Protein AF-A0A7S3WYJ3-F1 (afdb_monomer_lite)

Sequence (120 aa):
QREMEGEEDDDEDEDDEDGEEGRPSEAARLLLEHRFGKDCVEKAEAAEQSLGLFDDHDKEEAHLLNLAAHMRKIGADLFGKHAPEFESQFAKKLLEVRAQDGVFGAQDACALLLAHHDEL

Radius of gyration: 23.13 Å; chains: 1; bounding box: 27×89×31 Å

Organism: NCBI:txid141414

Structure (mmCIF, N/CA/C/O backbone):
data_AF-A0A7S3WYJ3-F1
#
_entry.id   AF-A0A7S3WYJ3-F1
#
loop_
_atom_site.group_PDB
_atom_site.id
_atom_site.type_symbol
_atom_site.label_atom_id
_atom_site.label_alt_id
_atom_site.label_comp_id
_atom_site.label_asym_id
_atom_site.label_entity_id
_atom_site.label_seq_id
_atom_site.pdbx_PDB_ins_code
_atom_site.Cartn_x
_atom_site.Cartn_y
_atom_site.Cartn_z
_atom_site.occupancy
_atom_site.B_iso_or_equiv
_atom_site.auth_seq_id
_atom_site.auth_comp_id
_atom_site.auth_asym_id
_atom_site.auth_atom_id
_atom_site.pdbx_PDB_model_num
ATOM 1 N N . GLN A 1 1 ? -0.483 -77.489 2.772 1.00 46.09 1 GLN A N 1
ATOM 2 C CA . GLN A 1 1 ? 0.816 -77.500 3.468 1.00 46.09 1 GLN A CA 1
ATOM 3 C C . GLN A 1 1 ? 1.907 -77.250 2.443 1.00 46.09 1 GLN A C 1
ATOM 5 O O . GLN A 1 1 ? 2.158 -78.118 1.616 1.00 46.09 1 GLN A O 1
ATOM 10 N N . ARG A 1 2 ? 2.483 -76.049 2.458 1.00 49.19 2 ARG A N 1
ATOM 11 C CA . ARG A 1 2 ? 3.832 -75.769 1.967 1.00 49.19 2 ARG A CA 1
ATOM 12 C C . ARG A 1 2 ? 4.293 -74.525 2.718 1.00 49.19 2 ARG A C 1
ATOM 14 O O . ARG A 1 2 ? 3.797 -73.439 2.454 1.00 49.19 2 ARG A O 1
ATOM 21 N N . GLU A 1 3 ? 5.126 -74.761 3.717 1.00 64.94 3 GLU A N 1
ATOM 22 C CA . GLU A 1 3 ? 5.907 -73.758 4.435 1.00 64.94 3 GLU A CA 1
ATOM 23 C C . GLU A 1 3 ? 7.324 -73.772 3.840 1.00 64.94 3 GLU A C 1
ATOM 25 O O . GLU A 1 3 ? 7.769 -74.839 3.406 1.00 64.94 3 GLU A O 1
ATOM 30 N N . MET A 1 4 ? 7.947 -72.593 3.757 1.00 52.91 4 MET A N 1
ATOM 31 C CA . MET A 1 4 ? 9.386 -72.258 3.644 1.00 52.91 4 MET A CA 1
ATOM 32 C C . MET A 1 4 ? 9.425 -70.768 3.236 1.00 52.91 4 MET A C 1
ATOM 34 O O . MET A 1 4 ? 8.943 -70.457 2.148 1.00 52.91 4 MET A O 1
ATOM 38 N N . GLU A 1 5 ? 9.660 -69.800 4.131 1.00 54.19 5 GLU A N 1
ATOM 39 C CA . GLU A 1 5 ? 10.895 -69.430 4.876 1.00 54.19 5 GLU A CA 1
ATOM 40 C C . GLU A 1 5 ? 11.771 -68.407 4.115 1.00 54.19 5 GLU A C 1
ATOM 42 O O . GLU A 1 5 ? 12.040 -68.599 2.931 1.00 54.19 5 GLU A O 1
ATOM 47 N N . GLY A 1 6 ? 12.218 -67.364 4.839 1.00 53.75 6 GLY A N 1
ATOM 48 C CA . GLY A 1 6 ? 13.140 -66.279 4.438 1.00 53.75 6 GLY A CA 1
ATOM 49 C C . GLY A 1 6 ? 12.435 -64.914 4.397 1.00 53.75 6 GLY A C 1
ATOM 50 O O . GLY A 1 6 ? 11.618 -64.718 3.503 1.00 53.75 6 GLY A O 1
ATOM 51 N N . GLU A 1 7 ? 12.504 -64.051 5.430 1.00 55.62 7 GLU A N 1
ATOM 52 C CA . GLU A 1 7 ? 13.567 -63.031 5.681 1.00 55.62 7 GLU A CA 1
ATOM 53 C C . GLU A 1 7 ? 13.848 -62.239 4.390 1.00 55.62 7 GLU A C 1
ATOM 55 O O . GLU A 1 7 ? 14.065 -62.860 3.358 1.00 55.62 7 GLU A O 1
ATOM 60 N N . GLU A 1 8 ? 13.700 -60.908 4.332 1.00 53.31 8 GLU A N 1
ATOM 61 C CA . GLU A 1 8 ? 14.609 -59.913 4.934 1.00 53.31 8 GLU A CA 1
ATOM 62 C C . GLU A 1 8 ? 13.854 -58.604 5.288 1.00 53.31 8 GLU A C 1
ATOM 64 O O . GLU A 1 8 ? 12.997 -58.151 4.525 1.00 53.31 8 GLU A O 1
ATOM 69 N N . ASP A 1 9 ? 14.171 -58.044 6.463 1.00 55.41 9 ASP A N 1
ATOM 70 C CA . ASP A 1 9 ? 13.976 -56.636 6.848 1.00 55.41 9 ASP A CA 1
ATOM 71 C C . ASP A 1 9 ? 14.597 -55.727 5.776 1.00 55.41 9 ASP A C 1
ATOM 73 O O . ASP A 1 9 ? 15.773 -55.894 5.451 1.00 55.41 9 ASP A O 1
ATOM 77 N N . ASP A 1 10 ? 13.842 -54.742 5.295 1.00 53.28 10 ASP A N 1
ATOM 78 C CA . ASP A 1 10 ? 14.395 -53.536 4.677 1.00 53.28 10 ASP A CA 1
ATOM 79 C C . ASP A 1 10 ? 13.638 -52.350 5.289 1.00 53.28 10 ASP A C 1
ATOM 81 O O . ASP A 1 10 ? 12.560 -51.946 4.846 1.00 53.28 10 ASP A O 1
ATOM 85 N N . ASP A 1 11 ? 14.156 -51.908 6.437 1.00 54.19 11 ASP A N 1
ATOM 86 C CA . ASP A 1 11 ? 14.017 -50.542 6.925 1.00 54.19 11 ASP A CA 1
ATOM 87 C C . ASP A 1 11 ? 14.577 -49.604 5.842 1.00 54.19 11 ASP A C 1
ATOM 89 O O . ASP A 1 11 ? 15.791 -49.460 5.704 1.00 54.19 11 ASP A O 1
ATOM 93 N N . GLU A 1 12 ? 13.696 -48.960 5.076 1.00 56.47 12 GLU A N 1
ATOM 94 C CA . GLU A 1 12 ? 14.036 -47.708 4.401 1.00 56.47 12 GLU A CA 1
ATOM 95 C C . GLU A 1 12 ? 13.614 -46.547 5.310 1.00 56.47 12 GLU A C 1
ATOM 97 O O . GLU A 1 12 ? 12.441 -46.170 5.398 1.00 56.47 12 GLU A O 1
ATOM 102 N N . ASP A 1 13 ? 14.626 -46.074 6.042 1.00 46.62 13 ASP A N 1
ATOM 103 C CA . ASP A 1 13 ? 14.809 -44.761 6.653 1.00 46.62 13 ASP A CA 1
ATOM 104 C C . ASP A 1 13 ? 13.982 -43.623 6.017 1.00 46.62 13 ASP A C 1
ATOM 106 O O . ASP A 1 13 ? 13.971 -43.419 4.805 1.00 46.62 13 ASP A O 1
ATOM 110 N N . GLU A 1 14 ? 13.359 -42.846 6.907 1.00 53.50 14 GLU A N 1
ATOM 111 C CA . GLU A 1 14 ? 13.369 -41.376 6.942 1.00 53.50 14 GLU A CA 1
ATOM 112 C C . GLU A 1 14 ? 13.504 -40.628 5.599 1.00 53.50 14 GLU A C 1
ATOM 114 O O . GLU A 1 14 ? 14.603 -40.262 5.186 1.00 53.50 14 GLU A O 1
ATOM 119 N N . ASP A 1 15 ? 12.365 -40.229 5.022 1.00 45.78 15 ASP A N 1
ATOM 120 C CA . ASP A 1 15 ? 12.290 -38.933 4.337 1.00 45.78 15 ASP A CA 1
ATOM 121 C C . ASP A 1 15 ? 11.497 -37.966 5.226 1.00 45.78 15 ASP A C 1
ATOM 123 O O . ASP A 1 15 ? 10.265 -37.856 5.199 1.00 45.78 15 ASP A O 1
ATOM 127 N N . ASP A 1 16 ? 12.265 -37.347 6.120 1.00 53.97 16 ASP A N 1
ATOM 128 C CA . ASP A 1 16 ? 11.988 -36.051 6.715 1.00 53.97 16 ASP A CA 1
ATOM 129 C C . ASP A 1 16 ? 11.918 -35.023 5.574 1.00 53.97 16 ASP A C 1
ATOM 131 O O . ASP A 1 16 ? 12.897 -34.374 5.220 1.00 53.97 16 ASP A O 1
ATOM 135 N N . GLU A 1 17 ? 10.740 -34.879 4.979 1.00 46.25 17 GLU A N 1
ATOM 136 C CA . GLU A 1 17 ? 10.325 -33.593 4.435 1.00 46.25 17 GLU A CA 1
ATOM 137 C C . GLU A 1 17 ? 9.286 -33.029 5.406 1.00 46.25 17 GLU A C 1
ATOM 139 O O . GLU A 1 17 ? 8.076 -33.024 5.152 1.00 46.25 17 GLU A O 1
ATOM 144 N N . ASP A 1 18 ? 9.773 -32.559 6.566 1.00 48.53 18 ASP A N 1
ATOM 145 C CA . ASP A 1 18 ? 9.172 -31.403 7.229 1.00 48.53 18 ASP A CA 1
ATOM 146 C C . ASP A 1 18 ? 9.115 -30.309 6.164 1.00 48.53 18 ASP A C 1
ATOM 148 O O . ASP A 1 18 ? 10.072 -29.579 5.901 1.00 48.53 18 ASP A O 1
ATOM 152 N N . GLY A 1 19 ? 7.988 -30.274 5.458 1.00 45.06 19 GLY A N 1
ATOM 153 C CA . GLY A 1 19 ? 7.621 -29.169 4.612 1.00 45.06 19 GLY A CA 1
ATOM 154 C C . GLY A 1 19 ? 7.503 -27.944 5.505 1.00 45.06 19 GLY A C 1
ATOM 155 O O . GLY A 1 19 ? 6.398 -27.550 5.879 1.00 45.06 19 GLY A O 1
ATOM 156 N N . GLU A 1 20 ? 8.625 -27.270 5.764 1.00 46.09 20 GLU A N 1
ATOM 157 C CA . GLU A 1 20 ? 8.687 -25.834 6.044 1.00 46.09 20 GLU A CA 1
ATOM 158 C C . GLU A 1 20 ? 8.227 -25.040 4.799 1.00 46.09 20 GLU A C 1
ATOM 160 O O . GLU A 1 20 ? 8.757 -23.986 4.451 1.00 46.09 20 GLU A O 1
ATOM 165 N N . GLU A 1 21 ? 7.188 -25.518 4.113 1.00 47.00 21 GLU A N 1
ATOM 166 C CA . GLU A 1 21 ? 6.413 -24.750 3.164 1.00 47.00 21 GLU A CA 1
ATOM 167 C C . GLU A 1 21 ? 5.584 -23.746 3.967 1.00 47.00 21 GLU A C 1
ATOM 169 O O . GLU A 1 21 ? 4.447 -23.975 4.379 1.00 47.00 21 GLU A O 1
ATOM 174 N N . GLY A 1 22 ? 6.203 -22.594 4.213 1.00 50.47 22 GLY A N 1
ATOM 175 C CA . GLY A 1 22 ? 5.484 -21.357 4.462 1.00 50.47 22 GLY A CA 1
ATOM 176 C C . GLY A 1 22 ? 4.939 -21.209 5.872 1.00 50.47 22 GLY A C 1
ATOM 177 O O . GLY A 1 22 ? 3.765 -20.884 6.036 1.00 50.47 22 GLY A O 1
ATOM 178 N N . ARG A 1 23 ? 5.783 -21.331 6.907 1.00 47.31 23 ARG A N 1
ATOM 179 C CA . ARG A 1 23 ? 5.456 -20.659 8.173 1.00 47.31 23 ARG A CA 1
ATOM 180 C C . ARG A 1 23 ? 5.364 -19.157 7.885 1.00 47.31 23 ARG A C 1
ATOM 182 O O . ARG A 1 23 ? 6.387 -18.555 7.551 1.00 47.31 23 ARG A O 1
ATOM 189 N N . PRO A 1 24 ? 4.170 -18.541 7.990 1.00 57.50 24 PRO A N 1
ATOM 190 C CA . PRO A 1 24 ? 4.061 -17.105 7.816 1.00 57.50 24 PRO A CA 1
ATOM 191 C C . PRO A 1 24 ? 4.979 -16.438 8.838 1.00 57.50 24 PRO A C 1
ATOM 193 O O . PRO A 1 24 ? 5.053 -16.881 9.991 1.00 57.50 24 PRO A O 1
ATOM 196 N N . SER A 1 25 ? 5.687 -15.392 8.409 1.00 67.81 25 SER A N 1
ATOM 197 C CA . SER A 1 25 ? 6.502 -14.575 9.310 1.00 67.81 25 SER A CA 1
ATOM 198 C C . SER A 1 25 ? 5.676 -14.163 10.537 1.00 67.81 25 SER A C 1
ATOM 200 O O . SER A 1 25 ? 4.449 -14.064 10.455 1.00 67.81 25 SER A O 1
ATOM 202 N N . GLU A 1 26 ? 6.310 -13.912 11.689 1.00 75.00 26 GLU A N 1
ATOM 203 C CA . GLU A 1 26 ? 5.562 -13.471 12.882 1.00 75.00 26 GLU A CA 1
ATOM 204 C C . GLU A 1 26 ? 4.673 -12.258 12.576 1.00 75.00 26 GLU A C 1
ATOM 206 O O . GLU A 1 26 ? 3.526 -12.215 13.009 1.00 75.00 26 GLU A O 1
ATOM 211 N N . ALA A 1 27 ? 5.146 -11.334 11.735 1.00 72.12 27 ALA A N 1
ATOM 212 C CA . ALA A 1 27 ? 4.353 -10.207 11.256 1.00 72.12 27 ALA A CA 1
ATOM 213 C C . ALA A 1 27 ? 3.122 -10.643 10.439 1.00 72.12 27 ALA A C 1
ATOM 215 O O . ALA A 1 27 ? 2.037 -10.105 10.640 1.00 72.12 27 ALA A O 1
ATOM 216 N N . ALA A 1 28 ? 3.254 -11.635 9.554 1.00 73.75 28 ALA A N 1
ATOM 217 C CA . ALA A 1 28 ? 2.127 -12.183 8.802 1.00 73.75 28 ALA A CA 1
ATOM 218 C C . ALA A 1 28 ? 1.134 -12.935 9.709 1.00 73.75 28 ALA A C 1
ATOM 220 O O . ALA A 1 28 ? -0.075 -12.823 9.512 1.00 73.75 28 ALA A O 1
ATOM 221 N N . ARG A 1 29 ? 1.599 -13.639 10.751 1.00 79.94 29 ARG A N 1
ATOM 222 C CA . ARG A 1 29 ? 0.707 -14.231 11.767 1.00 79.94 29 ARG A CA 1
ATOM 223 C C . ARG A 1 29 ? -0.055 -13.168 12.544 1.00 79.94 29 ARG A C 1
ATOM 225 O O . ARG A 1 29 ? -1.281 -13.222 12.587 1.00 79.94 29 ARG A O 1
ATOM 232 N N . LEU A 1 30 ? 0.659 -12.189 13.099 1.00 84.38 30 LEU A N 1
ATOM 233 C CA . LEU A 1 30 ? 0.063 -11.081 13.844 1.00 84.38 30 LEU A CA 1
ATOM 234 C C . LEU A 1 30 ? -0.934 -10.315 12.977 1.00 84.38 30 LEU A C 1
ATOM 236 O O . LEU A 1 30 ? -2.006 -9.964 13.454 1.00 84.38 30 LEU A O 1
ATOM 240 N N . LEU A 1 31 ? -0.630 -10.131 11.689 1.00 88.19 31 LEU A N 1
ATOM 241 C CA . LEU A 1 31 ? -1.553 -9.554 10.722 1.00 88.19 31 LEU A CA 1
ATOM 242 C C . LEU A 1 31 ? -2.831 -10.386 10.609 1.00 88.19 31 LEU A C 1
ATOM 244 O O . LEU A 1 31 ? -3.915 -9.841 10.779 1.00 88.19 31 LEU A O 1
ATOM 248 N N . LEU A 1 32 ? -2.729 -11.688 10.340 1.00 84.06 32 LEU A N 1
ATOM 249 C CA . LEU A 1 32 ? -3.897 -12.559 10.166 1.00 84.06 32 LEU A CA 1
ATOM 250 C C . LEU A 1 32 ? -4.761 -12.657 11.433 1.00 84.06 32 LEU A C 1
ATOM 252 O O . LEU A 1 32 ? -5.980 -12.791 11.333 1.00 84.06 32 LEU A O 1
ATOM 256 N N . GLU A 1 33 ? -4.146 -12.560 12.611 1.00 86.69 33 GLU A N 1
ATOM 257 C CA . GLU A 1 33 ? -4.834 -12.529 13.905 1.00 86.69 33 GLU A CA 1
ATOM 258 C C . GLU A 1 33 ? -5.378 -11.127 14.252 1.00 86.69 33 GLU A C 1
ATOM 260 O O . GLU A 1 33 ? -6.253 -10.994 15.114 1.00 86.69 33 GLU A O 1
ATOM 265 N N . HIS A 1 34 ? -4.917 -10.073 13.568 1.00 87.62 34 HIS A N 1
ATOM 266 C CA . HIS A 1 34 ? -5.347 -8.706 13.825 1.00 87.62 34 HIS A CA 1
ATOM 267 C C . HIS A 1 34 ? -6.767 -8.441 13.319 1.00 87.62 34 HIS A C 1
ATOM 269 O O . HIS A 1 34 ? -7.154 -8.814 12.209 1.00 87.62 34 HIS A O 1
ATOM 275 N N . ARG A 1 35 ? -7.534 -7.661 14.093 1.00 90.38 35 ARG A N 1
ATOM 276 C CA . ARG A 1 35 ? -8.934 -7.298 13.793 1.00 90.38 35 ARG A CA 1
ATOM 277 C C . ARG A 1 35 ? -9.146 -6.621 12.435 1.00 90.38 35 ARG A C 1
ATOM 279 O O . ARG A 1 35 ? -10.272 -6.589 11.955 1.00 90.38 35 ARG A O 1
ATOM 286 N N . PHE A 1 36 ? -8.096 -6.031 11.869 1.00 89.19 36 PHE A N 1
ATOM 287 C CA . PHE A 1 36 ? -8.125 -5.347 10.576 1.00 89.19 36 PHE A CA 1
ATOM 288 C C . PHE A 1 36 ? -7.285 -6.050 9.510 1.00 89.19 36 PHE A C 1
ATOM 290 O O . PHE A 1 36 ? -7.262 -5.592 8.372 1.00 89.19 36 PHE A O 1
ATOM 297 N N . GLY A 1 37 ? -6.565 -7.120 9.854 1.00 89.06 37 GLY A N 1
ATOM 298 C CA . GLY A 1 37 ? -5.616 -7.728 8.931 1.00 89.06 37 GLY A CA 1
ATOM 299 C C . GLY A 1 37 ? -6.297 -8.354 7.729 1.00 89.06 37 GLY A C 1
ATOM 300 O O . GLY A 1 37 ? -5.922 -8.050 6.603 1.00 89.06 37 GLY A O 1
ATOM 301 N N . LYS A 1 38 ? -7.360 -9.135 7.952 1.00 91.06 38 LYS A N 1
ATOM 302 C CA . LYS A 1 38 ? -8.138 -9.734 6.859 1.00 91.06 38 LYS A CA 1
ATOM 303 C C . LYS A 1 38 ? -8.705 -8.678 5.902 1.00 91.06 38 LYS A C 1
ATOM 305 O O . LYS A 1 38 ? -8.477 -8.762 4.701 1.00 91.06 38 LYS A O 1
ATOM 310 N N . ASP A 1 39 ? -9.388 -7.665 6.439 1.00 91.69 39 ASP A N 1
ATOM 311 C CA . ASP A 1 39 ? -9.940 -6.567 5.636 1.00 91.69 39 ASP A CA 1
ATOM 312 C C . ASP A 1 39 ? -8.852 -5.767 4.909 1.00 91.69 39 ASP A C 1
ATOM 314 O O . ASP A 1 39 ? -9.069 -5.310 3.786 1.00 91.69 39 ASP A O 1
ATOM 318 N N . CYS A 1 40 ? -7.686 -5.580 5.534 1.00 91.94 40 CYS A N 1
ATOM 319 C CA . CYS A 1 40 ? -6.555 -4.938 4.880 1.00 91.94 40 CYS A CA 1
ATOM 320 C C . CYS A 1 40 ? -6.088 -5.761 3.684 1.00 91.94 40 CYS A C 1
ATOM 322 O O . CYS A 1 40 ? -5.985 -5.208 2.591 1.00 91.94 40 CYS A O 1
ATOM 324 N N . VAL A 1 41 ? -5.843 -7.061 3.879 1.00 92.88 41 VAL A N 1
ATOM 325 C CA . VAL A 1 41 ? -5.331 -7.948 2.829 1.00 92.88 41 VAL A CA 1
ATOM 326 C C . VAL A 1 41 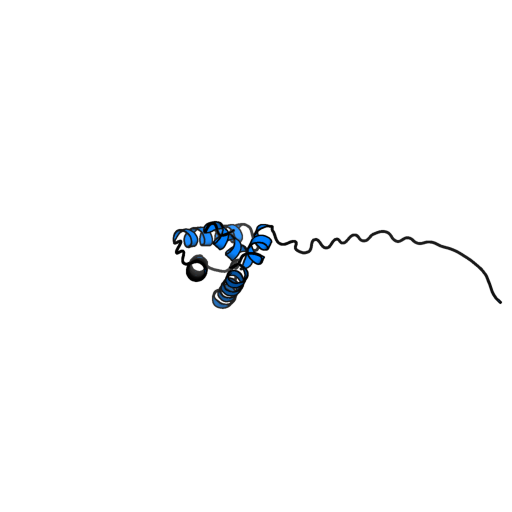? -6.304 -7.998 1.657 1.00 92.88 41 VAL A C 1
ATOM 328 O O . VAL A 1 41 ? -5.885 -7.714 0.543 1.00 92.88 41 VAL A O 1
ATOM 331 N N . GLU A 1 42 ? -7.606 -8.207 1.890 1.00 93.19 42 GLU A N 1
ATOM 332 C CA . GLU A 1 42 ? -8.606 -8.209 0.805 1.00 93.19 42 GLU A CA 1
ATOM 333 C C . GLU A 1 42 ? -8.608 -6.891 0.010 1.00 93.19 42 GLU A C 1
ATOM 335 O O . GLU A 1 42 ? -8.722 -6.882 -1.218 1.00 93.19 42 GLU A O 1
ATOM 340 N N . LYS A 1 43 ? -8.467 -5.746 0.691 1.00 92.38 43 LYS A N 1
ATOM 341 C CA . LYS A 1 43 ? -8.409 -4.436 0.025 1.00 92.38 43 LYS A CA 1
ATOM 342 C C . LYS A 1 43 ? -7.097 -4.222 -0.727 1.00 92.38 43 LYS A C 1
ATOM 344 O O . LYS A 1 43 ? -7.114 -3.604 -1.790 1.00 92.38 43 LYS A O 1
ATOM 349 N N . ALA A 1 44 ? -5.983 -4.693 -0.179 1.00 91.56 44 ALA A N 1
ATOM 350 C CA . ALA A 1 44 ? -4.673 -4.606 -0.805 1.00 91.56 44 ALA A CA 1
ATOM 351 C C . ALA A 1 44 ? -4.604 -5.505 -2.049 1.00 91.56 44 ALA A C 1
ATOM 353 O O . ALA A 1 44 ? -4.207 -5.026 -3.104 1.00 91.56 44 ALA A O 1
ATOM 354 N N . GLU A 1 45 ? -5.115 -6.735 -1.989 1.00 92.75 45 GLU A N 1
ATOM 355 C CA . GLU A 1 45 ? -5.233 -7.630 -3.149 1.00 92.75 45 GLU A CA 1
ATOM 356 C C . GLU A 1 45 ? -6.121 -7.021 -4.243 1.00 92.75 45 GLU A C 1
ATOM 358 O O . GLU A 1 45 ? -5.799 -7.074 -5.430 1.00 92.75 45 GLU A O 1
ATOM 363 N N . ALA A 1 46 ? -7.235 -6.385 -3.867 1.00 92.06 46 ALA A N 1
ATOM 364 C CA . ALA A 1 46 ? -8.082 -5.672 -4.822 1.00 92.06 46 ALA A CA 1
ATOM 365 C C . ALA A 1 46 ? -7.353 -4.483 -5.478 1.00 92.06 46 ALA A C 1
ATOM 367 O O . ALA A 1 46 ? -7.592 -4.181 -6.655 1.00 92.06 46 ALA A O 1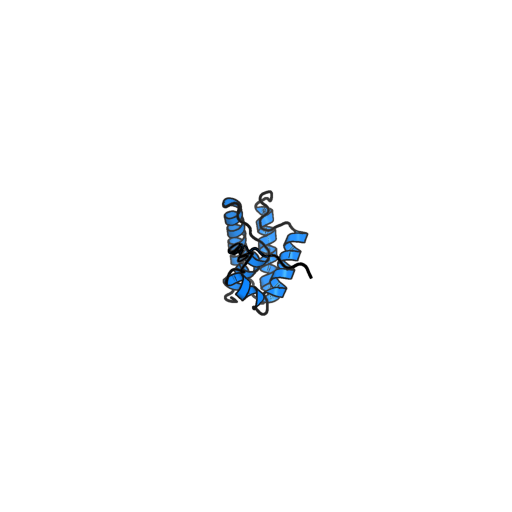
ATOM 368 N N . ALA A 1 47 ? -6.462 -3.814 -4.738 1.00 88.88 47 ALA A N 1
ATOM 369 C CA . ALA A 1 47 ? -5.598 -2.778 -5.286 1.00 88.88 47 ALA A CA 1
ATOM 370 C C . ALA A 1 47 ? -4.595 -3.375 -6.285 1.00 88.88 47 ALA A C 1
ATOM 372 O O . ALA A 1 47 ? -4.466 -2.821 -7.376 1.00 88.88 47 ALA A O 1
ATOM 373 N N . GLU A 1 48 ? -3.981 -4.523 -5.986 1.00 89.50 48 GLU A N 1
ATOM 374 C CA . GLU A 1 48 ? -3.074 -5.212 -6.916 1.00 89.50 48 GLU A CA 1
ATOM 375 C C . GLU A 1 48 ? -3.774 -5.629 -8.208 1.00 89.50 48 GLU A C 1
ATOM 377 O O . GLU A 1 48 ? -3.268 -5.400 -9.304 1.00 89.50 48 GLU A O 1
ATOM 382 N N . GLN A 1 49 ? -4.989 -6.165 -8.102 1.00 88.38 49 GLN A N 1
ATOM 383 C CA . GLN A 1 49 ? -5.784 -6.545 -9.271 1.00 88.38 49 GLN A CA 1
ATOM 384 C C . GLN A 1 49 ? -6.179 -5.341 -10.135 1.00 88.38 49 GLN A C 1
ATOM 386 O O . GLN A 1 49 ? -6.331 -5.469 -11.350 1.00 88.38 49 GLN A O 1
ATOM 391 N N . SER A 1 50 ? -6.374 -4.173 -9.519 1.00 86.88 5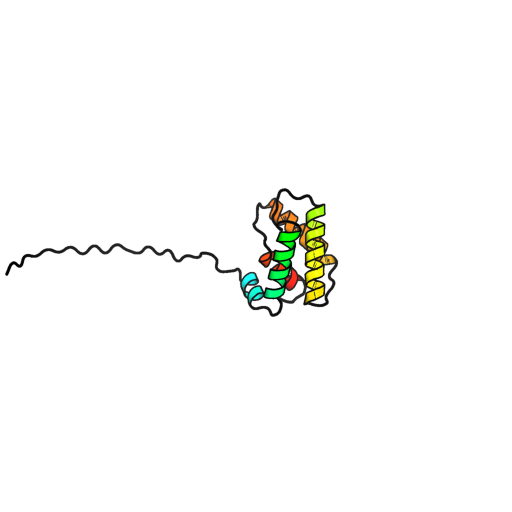0 SER A N 1
ATOM 392 C CA . SER A 1 50 ? -6.843 -2.971 -10.217 1.00 86.88 50 SER A CA 1
ATOM 393 C C . SER A 1 50 ? -5.710 -2.122 -10.788 1.00 86.88 50 SER A C 1
ATOM 395 O O . SER A 1 50 ? -5.884 -1.474 -11.821 1.00 86.88 50 SER A O 1
ATOM 397 N N . LEU A 1 51 ? -4.578 -2.064 -10.091 1.00 86.12 51 LEU A N 1
ATOM 398 C CA . LEU A 1 51 ? -3.462 -1.176 -10.401 1.00 86.12 51 LEU A CA 1
ATOM 399 C C . LEU A 1 51 ? -2.294 -1.969 -11.008 1.00 86.12 51 LEU A C 1
ATOM 401 O O . LEU A 1 51 ? -1.756 -1.569 -12.042 1.00 86.12 51 LEU A O 1
ATOM 405 N N . GLY A 1 52 ? -1.960 -3.117 -10.434 1.00 86.62 52 GLY A N 1
ATOM 406 C CA . GLY A 1 52 ? -0.773 -3.908 -10.749 1.00 86.62 52 GLY A CA 1
ATOM 407 C C . GLY A 1 52 ? -0.159 -4.471 -9.470 1.00 86.62 52 GLY A C 1
ATOM 408 O O . GLY A 1 52 ? -0.437 -3.961 -8.386 1.00 86.62 52 GLY A O 1
ATOM 409 N N . LEU A 1 53 ? 0.658 -5.517 -9.601 1.00 87.56 53 LEU A N 1
ATOM 410 C CA . LEU A 1 53 ? 1.299 -6.168 -8.454 1.00 87.56 53 LEU A CA 1
ATOM 411 C C . LEU A 1 53 ? 2.235 -5.191 -7.728 1.00 87.56 53 LEU A C 1
ATOM 413 O O . LEU A 1 53 ? 2.844 -4.321 -8.363 1.00 87.56 53 LEU A O 1
ATOM 417 N N . PHE A 1 54 ? 2.352 -5.316 -6.405 1.00 87.31 54 PHE A N 1
ATOM 418 C CA . PHE A 1 54 ? 3.222 -4.425 -5.628 1.00 87.31 54 PHE A CA 1
ATOM 419 C C . PHE A 1 54 ? 4.710 -4.628 -5.943 1.00 87.31 54 PHE A C 1
ATOM 421 O O . PHE A 1 54 ? 5.483 -3.669 -5.899 1.00 87.31 54 PHE A O 1
ATOM 428 N N . ASP A 1 55 ? 5.099 -5.850 -6.283 1.00 84.19 55 ASP A N 1
ATOM 429 C CA . ASP A 1 55 ? 6.444 -6.270 -6.670 1.00 84.19 55 ASP A CA 1
ATOM 430 C C . ASP A 1 55 ? 6.691 -6.200 -8.188 1.00 84.19 55 ASP A C 1
ATOM 432 O O . ASP A 1 55 ? 7.709 -6.677 -8.674 1.00 84.19 55 ASP A O 1
ATOM 436 N N . ASP A 1 56 ? 5.802 -5.581 -8.971 1.00 84.69 56 ASP A N 1
ATOM 437 C CA . ASP A 1 56 ? 5.964 -5.502 -10.425 1.00 84.69 56 ASP A CA 1
ATOM 438 C C . ASP A 1 56 ? 7.182 -4.635 -10.822 1.00 84.69 56 ASP A C 1
ATOM 440 O O . ASP A 1 56 ? 7.167 -3.395 -10.783 1.00 84.69 56 ASP A O 1
ATOM 444 N N . HIS A 1 57 ? 8.257 -5.310 -11.239 1.00 79.31 57 HIS A N 1
ATOM 445 C CA . HIS A 1 57 ? 9.530 -4.708 -11.637 1.00 79.31 57 HIS A CA 1
ATOM 446 C C . HIS A 1 57 ? 9.458 -3.902 -12.940 1.00 79.31 57 HIS A C 1
ATOM 448 O O . HIS A 1 57 ? 10.379 -3.124 -13.212 1.00 79.31 57 HIS A O 1
ATOM 454 N N . ASP A 1 58 ? 8.394 -4.040 -13.732 1.00 79.88 58 ASP A N 1
ATOM 455 C CA . ASP A 1 58 ? 8.216 -3.346 -15.009 1.00 79.88 58 ASP A CA 1
ATOM 456 C C . ASP A 1 58 ? 7.451 -2.021 -14.857 1.00 79.88 58 ASP A C 1
ATOM 458 O O . ASP A 1 58 ? 7.322 -1.250 -15.815 1.00 79.88 58 ASP A O 1
ATOM 462 N N . LYS A 1 59 ? 6.967 -1.698 -13.650 1.00 77.19 59 LYS A N 1
ATOM 463 C CA . LYS A 1 59 ? 6.213 -0.464 -13.398 1.00 77.19 59 LYS A CA 1
ATOM 464 C C . LYS A 1 59 ? 7.109 0.748 -13.148 1.00 77.19 59 LYS A C 1
ATOM 466 O O . LYS A 1 59 ? 8.205 0.685 -12.580 1.00 77.19 59 LYS A O 1
ATOM 471 N N . GLU A 1 60 ? 6.605 1.901 -13.577 1.00 81.25 60 GLU A N 1
ATOM 472 C CA . GLU A 1 60 ? 7.237 3.203 -13.361 1.00 81.25 60 GLU A CA 1
ATOM 473 C C . GLU A 1 60 ? 7.016 3.709 -11.927 1.00 81.25 60 GLU A C 1
ATOM 475 O O . GLU A 1 60 ? 6.050 3.344 -11.263 1.00 81.25 60 GLU A O 1
ATOM 480 N N . GLU A 1 61 ? 7.866 4.622 -11.452 1.00 80.00 61 GLU A N 1
ATOM 481 C CA . GLU A 1 61 ? 7.771 5.200 -10.098 1.00 80.00 61 GLU A CA 1
ATOM 482 C C . GLU A 1 61 ? 6.410 5.868 -9.824 1.00 80.00 61 GLU A C 1
ATOM 484 O O . GLU A 1 61 ? 5.856 5.759 -8.730 1.00 80.00 61 GLU A O 1
ATOM 489 N N . ALA A 1 62 ? 5.804 6.481 -10.846 1.00 82.75 62 ALA A N 1
ATOM 490 C CA . ALA A 1 62 ? 4.456 7.043 -10.757 1.00 82.75 62 ALA A CA 1
ATOM 491 C C . ALA A 1 62 ? 3.387 5.986 -10.411 1.00 82.75 62 ALA A C 1
ATOM 493 O O . ALA A 1 62 ? 2.366 6.301 -9.798 1.00 82.75 62 ALA A O 1
ATOM 494 N N . HIS A 1 63 ? 3.612 4.725 -10.784 1.00 84.38 63 HIS A N 1
ATOM 495 C CA . HIS A 1 63 ? 2.747 3.615 -10.414 1.00 84.38 63 HIS A CA 1
ATOM 496 C C . HIS A 1 63 ? 2.866 3.274 -8.926 1.00 84.38 63 HIS A C 1
ATOM 498 O O . HIS A 1 63 ? 1.851 3.115 -8.250 1.00 84.38 63 HIS A O 1
ATOM 504 N N . LEU A 1 64 ? 4.096 3.253 -8.406 1.00 84.75 64 LEU A N 1
ATOM 505 C CA . LEU A 1 64 ? 4.371 3.003 -6.991 1.00 84.75 64 LEU A CA 1
ATOM 506 C C . LEU A 1 64 ? 3.697 4.052 -6.102 1.00 84.75 64 LEU A C 1
ATOM 508 O O . LEU A 1 64 ? 3.118 3.710 -5.075 1.00 84.75 64 LEU A O 1
ATOM 512 N N . LEU A 1 65 ? 3.701 5.319 -6.530 1.00 86.44 65 LEU A N 1
ATOM 513 C CA . LEU A 1 65 ? 2.984 6.395 -5.840 1.00 86.44 65 LEU A CA 1
ATOM 514 C C . LEU A 1 65 ? 1.464 6.174 -5.841 1.00 86.44 65 LEU A C 1
ATOM 516 O O . LEU A 1 65 ? 0.815 6.392 -4.821 1.00 86.44 65 LEU A O 1
ATOM 520 N N . ASN A 1 66 ? 0.885 5.691 -6.945 1.00 87.88 66 ASN A N 1
ATOM 521 C CA . ASN A 1 66 ? -0.543 5.359 -6.993 1.00 87.88 66 ASN A CA 1
ATOM 522 C C . ASN A 1 66 ? -0.900 4.195 -6.054 1.00 87.88 66 ASN A C 1
ATOM 524 O O . ASN A 1 66 ? -1.903 4.282 -5.343 1.00 87.88 66 ASN A O 1
ATOM 528 N N . LEU A 1 67 ? -0.080 3.139 -6.015 1.00 88.75 67 LEU A N 1
ATOM 529 C CA . LEU A 1 67 ? -0.238 2.023 -5.074 1.00 88.75 67 LEU A CA 1
ATOM 530 C C . LEU A 1 67 ? -0.129 2.509 -3.623 1.00 88.75 67 LEU A C 1
ATOM 532 O O . LEU A 1 67 ? -0.998 2.218 -2.800 1.00 88.75 67 LEU A O 1
ATOM 536 N N . ALA A 1 68 ? 0.881 3.327 -3.324 1.00 89.38 68 ALA A N 1
ATOM 537 C CA . ALA A 1 68 ? 1.095 3.909 -2.005 1.00 89.38 68 ALA A CA 1
ATOM 538 C C . ALA A 1 68 ? -0.083 4.793 -1.558 1.00 89.38 68 ALA A C 1
ATOM 540 O O . ALA A 1 68 ? -0.555 4.682 -0.423 1.00 89.38 68 ALA A O 1
ATOM 541 N N . ALA A 1 69 ? -0.617 5.625 -2.456 1.00 89.69 69 ALA A N 1
ATOM 542 C CA . ALA A 1 69 ? -1.792 6.447 -2.188 1.00 89.69 69 ALA A CA 1
ATOM 543 C C . ALA A 1 69 ? -3.042 5.590 -1.916 1.00 89.69 69 ALA A C 1
ATOM 545 O O . ALA A 1 69 ? -3.861 5.939 -1.058 1.00 89.69 69 ALA A O 1
ATOM 546 N N . HIS A 1 70 ? -3.182 4.453 -2.606 1.00 90.56 70 HIS A N 1
ATOM 547 C CA . HIS A 1 70 ? -4.275 3.508 -2.381 1.00 90.56 70 HIS A CA 1
ATOM 548 C C . HIS A 1 70 ? -4.155 2.813 -1.021 1.00 90.56 70 HIS A C 1
ATOM 550 O O . HIS A 1 70 ? -5.122 2.783 -0.262 1.00 90.56 70 HIS A O 1
ATOM 556 N N . MET A 1 71 ? -2.959 2.345 -0.658 1.00 89.88 71 MET A N 1
ATOM 557 C CA . MET A 1 71 ? -2.696 1.738 0.652 1.00 89.88 71 MET A CA 1
ATOM 558 C C . MET A 1 71 ? -2.904 2.732 1.799 1.00 89.88 71 MET A C 1
ATOM 560 O O . MET A 1 71 ? -3.512 2.397 2.816 1.00 89.88 71 MET A O 1
ATOM 564 N N . ARG A 1 72 ? -2.505 3.996 1.616 1.00 89.75 72 ARG A N 1
ATOM 565 C CA . ARG A 1 72 ? -2.816 5.073 2.566 1.00 89.75 72 ARG A CA 1
ATOM 566 C C . ARG A 1 72 ? -4.323 5.244 2.754 1.00 89.75 72 ARG A C 1
ATOM 568 O O . ARG A 1 72 ? -4.780 5.463 3.875 1.00 89.75 72 ARG A O 1
ATOM 575 N N . LYS A 1 73 ? -5.100 5.162 1.671 1.00 90.31 73 LYS A N 1
ATOM 576 C CA . LYS A 1 73 ? -6.563 5.242 1.738 1.00 90.31 73 LYS A CA 1
ATOM 577 C C . LYS A 1 73 ? -7.152 4.056 2.501 1.00 90.31 73 LYS A C 1
ATOM 579 O O . LYS A 1 73 ? -8.007 4.277 3.347 1.00 90.31 73 LYS A O 1
ATOM 584 N N . ILE A 1 74 ? -6.644 2.844 2.277 1.00 90.38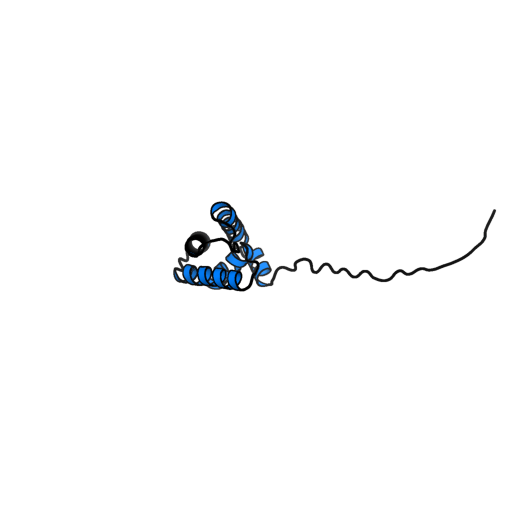 74 ILE A N 1
ATOM 585 C CA . ILE A 1 74 ? -7.039 1.650 3.039 1.00 90.38 74 ILE A CA 1
ATOM 586 C C . ILE A 1 74 ? -6.792 1.863 4.537 1.00 90.38 74 ILE A C 1
ATOM 588 O O . ILE A 1 74 ? -7.693 1.632 5.338 1.00 90.38 74 ILE A O 1
ATOM 592 N N . GLY A 1 75 ? -5.623 2.380 4.925 1.00 87.00 75 GLY A N 1
ATOM 593 C CA . GLY A 1 75 ? -5.330 2.686 6.330 1.00 87.00 75 GLY A CA 1
ATOM 594 C C . GLY A 1 75 ? -6.258 3.744 6.928 1.00 87.00 75 GLY A C 1
ATOM 595 O O . GLY A 1 75 ? -6.728 3.598 8.057 1.00 87.00 75 GLY A O 1
ATOM 596 N N . ALA A 1 76 ? -6.595 4.775 6.155 1.00 88.44 76 ALA A N 1
ATOM 597 C CA . ALA A 1 76 ? -7.569 5.772 6.579 1.00 88.44 76 ALA A CA 1
ATOM 598 C C . ALA A 1 76 ? -8.982 5.185 6.731 1.00 88.44 76 ALA A C 1
ATOM 600 O O . ALA A 1 76 ? -9.669 5.515 7.693 1.00 88.44 76 ALA A O 1
ATOM 601 N N . ASP A 1 77 ? -9.399 4.296 5.829 1.00 89.12 77 ASP A N 1
ATOM 602 C CA . ASP A 1 77 ? -10.708 3.641 5.880 1.00 89.12 77 ASP A CA 1
ATOM 603 C C . ASP A 1 77 ? -10.810 2.644 7.051 1.00 89.12 77 ASP A C 1
ATOM 605 O O . ASP A 1 77 ? -11.869 2.529 7.666 1.00 89.12 77 ASP A O 1
ATOM 609 N N . LEU A 1 78 ? -9.722 1.935 7.382 1.00 87.75 78 LEU A N 1
ATOM 610 C CA . LEU A 1 78 ? -9.699 0.920 8.446 1.00 87.75 78 LEU A CA 1
ATOM 611 C C . LEU A 1 78 ? -9.485 1.514 9.842 1.00 87.75 78 LEU A C 1
ATOM 613 O O . LEU A 1 78 ? -10.211 1.169 10.775 1.00 87.75 78 LEU A O 1
ATOM 617 N N . PHE A 1 79 ? -8.501 2.403 9.997 1.00 83.31 79 PHE A N 1
ATOM 618 C CA . PHE A 1 79 ? -8.081 2.923 11.305 1.00 83.31 79 PHE A CA 1
ATOM 619 C C . PHE A 1 79 ? -8.527 4.371 11.546 1.00 83.31 79 PHE A C 1
ATOM 621 O O . PHE A 1 79 ? -8.322 4.904 12.636 1.00 83.31 79 PHE A O 1
ATOM 628 N N . GLY A 1 80 ? -9.078 5.056 10.537 1.00 83.00 80 GLY A N 1
ATOM 629 C CA . GLY A 1 80 ? -9.375 6.492 10.609 1.00 83.00 80 GLY A CA 1
ATOM 630 C C . GLY A 1 80 ? -8.126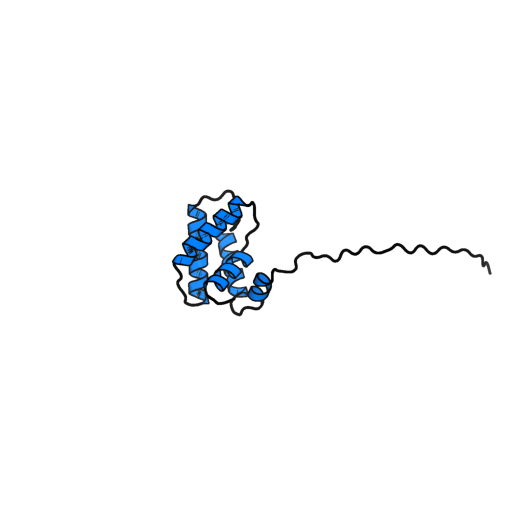 7.382 10.646 1.00 83.00 80 GLY A C 1
ATOM 631 O O . GLY A 1 80 ? -8.236 8.587 10.874 1.00 83.00 80 GLY A O 1
ATOM 632 N N . LYS A 1 81 ? -6.930 6.807 10.454 1.00 78.94 81 LYS A N 1
ATOM 633 C CA . LYS A 1 81 ? -5.643 7.505 10.538 1.00 78.94 81 LYS A CA 1
ATOM 634 C C . LYS A 1 81 ? -5.155 7.852 9.133 1.00 78.94 81 LYS A C 1
ATOM 636 O O . LYS A 1 81 ? -4.882 6.979 8.316 1.00 78.94 81 LYS A O 1
ATOM 641 N N . HIS A 1 82 ? -5.020 9.145 8.855 1.00 76.19 82 HIS A N 1
ATOM 642 C CA . HIS A 1 82 ? -4.347 9.618 7.649 1.00 76.19 82 HIS A CA 1
ATOM 643 C C . HIS A 1 82 ? -2.867 9.861 7.950 1.00 76.19 82 HIS A C 1
ATOM 645 O O . HIS A 1 82 ? -2.519 10.892 8.518 1.00 76.19 82 HIS A O 1
ATOM 651 N N . ALA A 1 83 ? -1.997 8.946 7.525 1.00 77.94 83 ALA A N 1
ATOM 652 C CA . ALA A 1 83 ? -0.550 9.135 7.571 1.00 77.94 83 ALA A CA 1
ATOM 653 C C . ALA A 1 83 ? -0.015 9.486 6.170 1.00 77.94 83 ALA A C 1
ATOM 655 O O . ALA A 1 83 ? 0.226 8.586 5.367 1.00 77.94 83 ALA A O 1
ATOM 656 N N . PRO A 1 84 ? 0.159 10.775 5.818 1.00 79.38 84 PRO A N 1
ATOM 657 C CA . PRO A 1 84 ? 0.766 11.152 4.536 1.00 79.38 84 PRO A CA 1
ATOM 658 C C . PRO A 1 84 ? 2.217 10.662 4.419 1.00 79.38 84 PRO A C 1
ATOM 660 O O . PRO A 1 84 ? 2.681 10.370 3.324 1.00 79.38 84 PRO A O 1
ATOM 663 N N . GLU A 1 85 ? 2.911 10.504 5.547 1.00 84.12 85 GLU A N 1
ATOM 664 C CA . GLU A 1 85 ? 4.279 9.977 5.604 1.00 84.12 85 GLU A CA 1
ATOM 665 C C . GLU A 1 85 ? 4.369 8.493 5.224 1.00 84.12 85 GLU A C 1
ATOM 667 O O . GLU A 1 85 ? 5.430 8.034 4.798 1.00 84.12 85 GLU A O 1
ATOM 672 N N . PHE A 1 86 ? 3.259 7.753 5.327 1.00 86.88 86 PHE A N 1
ATOM 673 C CA . PHE A 1 86 ? 3.206 6.360 4.903 1.00 86.88 86 PHE A CA 1
ATOM 674 C C . PHE A 1 86 ? 3.371 6.231 3.387 1.00 86.88 86 PHE A C 1
ATOM 676 O O . PHE A 1 86 ? 4.041 5.316 2.935 1.00 86.88 86 PHE A O 1
ATOM 683 N N . GLU A 1 87 ? 2.824 7.158 2.596 1.00 86.88 87 GLU A N 1
ATOM 684 C CA . GLU A 1 87 ? 2.884 7.090 1.130 1.00 86.88 87 GLU A CA 1
ATOM 685 C C . GLU A 1 87 ? 4.338 7.094 0.629 1.00 86.88 87 GLU A C 1
ATOM 687 O O . GLU A 1 87 ? 4.750 6.220 -0.132 1.00 86.88 87 GLU A O 1
ATOM 692 N N . SER A 1 88 ? 5.150 8.016 1.151 1.00 87.88 88 SER A N 1
ATOM 693 C CA . SER A 1 88 ? 6.578 8.103 0.837 1.00 87.88 88 SER A CA 1
ATOM 694 C C . SER A 1 88 ? 7.369 6.893 1.342 1.00 87.88 88 SER A C 1
ATOM 696 O O . SER A 1 88 ? 8.254 6.402 0.643 1.00 87.88 88 SER A O 1
ATOM 698 N N . GLN A 1 89 ? 7.069 6.400 2.550 1.00 88.38 89 GLN A N 1
ATOM 699 C CA . GLN A 1 89 ? 7.741 5.220 3.108 1.00 88.38 89 GLN A CA 1
ATOM 700 C C . GLN A 1 89 ? 7.390 3.944 2.343 1.00 88.38 89 GLN A C 1
ATOM 702 O O . GLN A 1 89 ? 8.274 3.137 2.067 1.00 88.38 89 GLN A O 1
ATOM 707 N N . PHE A 1 90 ? 6.129 3.790 1.951 1.00 90.38 90 PHE A N 1
ATOM 708 C CA . PHE A 1 90 ? 5.653 2.659 1.171 1.00 90.38 90 PHE A CA 1
ATOM 709 C C . PHE A 1 90 ? 6.274 2.659 -0.223 1.00 90.38 90 PHE A C 1
ATOM 711 O O . PHE A 1 90 ? 6.860 1.662 -0.624 1.00 90.38 90 PHE A O 1
ATOM 718 N N . ALA A 1 91 ? 6.251 3.795 -0.928 1.00 89.12 91 ALA A N 1
ATOM 719 C CA . ALA A 1 91 ? 6.891 3.916 -2.236 1.00 89.12 91 ALA A CA 1
ATOM 72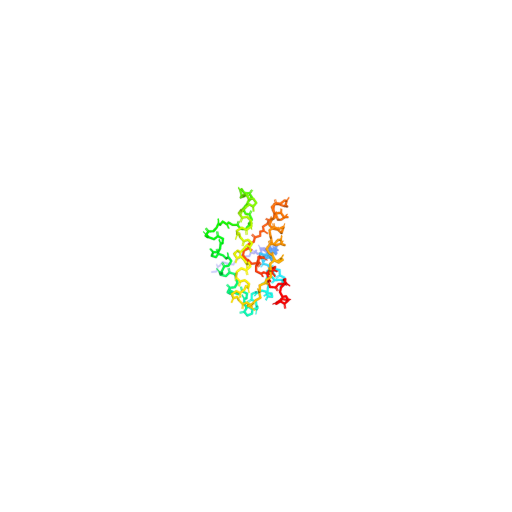0 C C . ALA A 1 91 ? 8.395 3.604 -2.168 1.00 89.12 91 ALA A C 1
ATOM 722 O O . ALA A 1 91 ? 8.917 2.872 -3.009 1.00 89.12 91 ALA A O 1
ATOM 723 N N . LYS A 1 92 ? 9.087 4.088 -1.127 1.00 89.62 92 LYS A N 1
ATOM 724 C CA . LYS A 1 92 ? 10.490 3.737 -0.879 1.00 89.62 92 LYS A CA 1
ATOM 725 C C . LYS A 1 92 ? 10.665 2.234 -0.648 1.00 89.62 92 LYS A C 1
ATOM 727 O O . LYS A 1 92 ? 11.577 1.647 -1.221 1.00 89.62 92 LYS A O 1
ATOM 732 N N . LYS A 1 93 ? 9.783 1.607 0.133 1.00 89.38 93 LYS A N 1
ATOM 733 C CA . LYS A 1 93 ? 9.835 0.166 0.391 1.00 89.38 93 LYS A CA 1
ATOM 734 C C . LYS A 1 93 ? 9.651 -0.647 -0.891 1.00 89.38 93 LYS A C 1
ATOM 736 O O . LYS A 1 93 ? 10.420 -1.578 -1.102 1.00 89.38 93 LYS A O 1
ATOM 741 N N . LEU A 1 94 ? 8.719 -0.264 -1.765 1.00 87.88 94 LEU A N 1
ATOM 742 C CA . LEU A 1 94 ? 8.540 -0.911 -3.071 1.00 87.88 94 LEU A CA 1
ATOM 743 C C . LEU A 1 94 ? 9.792 -0.774 -3.950 1.00 87.88 94 LEU A C 1
ATOM 745 O O . LEU A 1 94 ? 10.210 -1.738 -4.584 1.00 87.88 94 LEU A O 1
ATOM 749 N N . LEU A 1 95 ? 10.450 0.392 -3.943 1.00 88.00 95 LEU A N 1
ATOM 750 C CA . LEU A 1 95 ? 11.729 0.575 -4.639 1.00 88.00 95 LEU A CA 1
ATOM 751 C C . LEU A 1 95 ? 12.840 -0.316 -4.065 1.00 88.00 95 LEU A C 1
ATOM 753 O O . LEU A 1 95 ? 13.645 -0.851 -4.824 1.00 88.00 95 LEU A O 1
ATOM 757 N N . GLU A 1 96 ? 12.899 -0.484 -2.743 1.00 88.12 96 GLU A N 1
ATOM 758 C CA . GLU A 1 96 ? 13.879 -1.358 -2.087 1.00 88.12 96 GLU A CA 1
ATOM 759 C C . GLU A 1 96 ? 13.645 -2.836 -2.404 1.00 88.12 96 GLU A C 1
ATOM 761 O O . GLU A 1 96 ? 14.611 -3.549 -2.668 1.00 88.12 96 GLU A O 1
ATOM 766 N N . VAL A 1 97 ? 12.385 -3.280 -2.397 1.00 87.56 97 VAL A N 1
ATOM 767 C CA . VAL A 1 97 ? 11.977 -4.630 -2.818 1.00 87.56 97 VAL A CA 1
ATOM 768 C C . VAL A 1 97 ? 12.385 -4.854 -4.268 1.00 87.56 97 VAL A C 1
ATOM 770 O O . VAL A 1 97 ? 13.081 -5.821 -4.568 1.00 87.56 97 VAL A O 1
ATOM 773 N N . ARG A 1 98 ? 12.059 -3.898 -5.146 1.00 84.19 98 ARG A N 1
ATOM 774 C CA . ARG A 1 98 ? 12.423 -3.945 -6.562 1.00 84.19 98 ARG A CA 1
ATOM 775 C C . ARG A 1 98 ? 13.933 -4.049 -6.768 1.00 84.19 98 ARG A C 1
ATOM 777 O O . ARG A 1 98 ? 14.394 -4.790 -7.627 1.00 84.19 98 ARG A O 1
ATOM 784 N N . ALA A 1 99 ? 14.715 -3.291 -6.001 1.00 86.06 99 ALA A N 1
ATOM 785 C CA . ALA A 1 99 ? 16.173 -3.307 -6.090 1.00 86.06 99 ALA A CA 1
ATOM 786 C C . ALA A 1 99 ? 16.791 -4.631 -5.612 1.00 86.06 99 ALA A C 1
ATOM 788 O O . ALA A 1 99 ? 17.921 -4.942 -5.986 1.00 86.06 99 ALA A O 1
ATOM 789 N N . GLN A 1 100 ? 16.074 -5.379 -4.775 1.00 85.00 100 GLN A N 1
ATOM 790 C CA . GLN A 1 100 ? 16.516 -6.648 -4.202 1.00 85.00 100 GLN A CA 1
ATOM 791 C C . GLN A 1 100 ? 15.946 -7.869 -4.932 1.00 85.00 100 GLN A C 1
ATOM 793 O O . GLN A 1 100 ? 16.247 -8.981 -4.511 1.00 85.00 100 GLN A O 1
ATOM 798 N N . ASP A 1 101 ? 15.152 -7.675 -5.994 1.00 80.44 101 ASP A N 1
ATOM 799 C CA . ASP A 1 101 ? 14.392 -8.762 -6.636 1.00 80.44 101 ASP A CA 1
ATOM 800 C C . ASP A 1 101 ? 13.548 -9.546 -5.611 1.00 80.44 101 ASP A C 1
ATOM 802 O O . ASP A 1 101 ? 13.445 -10.770 -5.632 1.00 80.44 101 ASP A O 1
ATOM 806 N N . GLY A 1 102 ? 13.023 -8.816 -4.621 1.00 81.25 102 GLY A N 1
ATOM 807 C CA . GLY A 1 102 ? 12.272 -9.381 -3.510 1.00 81.25 102 GLY A CA 1
ATOM 808 C C . GLY A 1 102 ? 10.799 -9.566 -3.851 1.00 81.25 102 GLY A C 1
ATOM 809 O O . GLY A 1 102 ? 10.229 -8.807 -4.626 1.00 81.25 102 GLY A O 1
ATOM 810 N N . VAL A 1 103 ? 10.163 -10.529 -3.189 1.00 85.50 103 VAL A N 1
ATOM 811 C CA . VAL A 1 103 ? 8.707 -10.700 -3.238 1.00 85.50 103 VAL A CA 1
ATOM 812 C C . VAL A 1 103 ? 8.065 -9.756 -2.226 1.00 85.50 103 VAL A C 1
ATOM 814 O O . VAL A 1 103 ? 8.515 -9.667 -1.080 1.00 85.50 103 VAL A O 1
ATOM 817 N N . PHE A 1 104 ? 7.019 -9.047 -2.641 1.00 88.06 104 PHE A N 1
ATOM 818 C CA . PHE A 1 104 ? 6.237 -8.186 -1.762 1.00 88.06 104 PHE A CA 1
ATOM 819 C C . PHE A 1 104 ? 4.783 -8.183 -2.209 1.00 88.06 104 PHE A C 1
ATOM 821 O O . PHE A 1 104 ? 4.468 -7.677 -3.280 1.00 88.06 104 PHE A O 1
ATOM 828 N N . GLY A 1 105 ? 3.903 -8.737 -1.378 1.00 89.31 105 GLY A N 1
ATOM 829 C CA . GLY A 1 105 ? 2.481 -8.849 -1.698 1.00 89.31 105 GLY A CA 1
ATOM 830 C C . GLY A 1 105 ? 1.582 -8.018 -0.789 1.00 89.31 105 GLY A C 1
ATOM 831 O O . GLY A 1 105 ? 2.031 -7.284 0.097 1.00 89.31 105 GLY A O 1
ATOM 832 N N . ALA A 1 106 ? 0.272 -8.198 -0.956 1.00 90.94 106 ALA A N 1
ATOM 833 C CA . ALA A 1 106 ? -0.754 -7.605 -0.100 1.00 90.94 106 ALA A CA 1
ATOM 834 C C . ALA A 1 106 ? -0.538 -7.839 1.407 1.00 90.94 106 ALA A C 1
ATOM 836 O O . ALA A 1 106 ? -0.792 -6.941 2.212 1.00 90.94 106 ALA A O 1
ATOM 837 N N . GLN A 1 107 ? -0.053 -9.019 1.807 1.00 89.88 107 GLN A N 1
ATOM 838 C CA . GLN A 1 107 ? 0.213 -9.320 3.218 1.00 89.88 107 GLN A CA 1
ATOM 839 C C . GLN A 1 107 ? 1.352 -8.462 3.776 1.00 89.88 107 GLN A C 1
ATOM 841 O O . GLN A 1 107 ? 1.176 -7.837 4.820 1.00 89.88 107 GLN A O 1
ATOM 846 N N . ASP A 1 108 ? 2.478 -8.357 3.068 1.00 89.31 108 ASP A N 1
ATOM 847 C CA . ASP A 1 108 ? 3.599 -7.502 3.474 1.00 89.31 108 ASP A CA 1
ATOM 848 C C . ASP A 1 108 ? 3.190 -6.030 3.500 1.00 89.31 108 ASP A C 1
ATOM 850 O O . ASP A 1 108 ? 3.517 -5.293 4.436 1.00 89.31 108 ASP A O 1
ATOM 854 N N . ALA A 1 109 ? 2.411 -5.611 2.501 1.00 89.56 109 ALA A N 1
ATOM 855 C CA . ALA A 1 109 ? 1.883 -4.263 2.401 1.00 89.56 109 ALA A CA 1
ATOM 856 C C . ALA A 1 109 ? 1.019 -3.899 3.615 1.00 89.56 109 ALA A C 1
ATOM 858 O O . ALA A 1 109 ? 1.156 -2.816 4.193 1.00 89.56 109 ALA A O 1
ATOM 859 N N . CYS A 1 110 ? 0.153 -4.821 4.024 1.00 91.44 110 CYS A N 1
ATOM 860 C CA . CYS A 1 110 ? -0.701 -4.664 5.186 1.00 91.44 110 CYS A CA 1
ATOM 861 C C . CYS A 1 110 ? 0.062 -4.755 6.500 1.00 91.44 110 CYS A C 1
ATOM 863 O O . CYS A 1 110 ? -0.149 -3.910 7.365 1.00 91.44 110 CYS A O 1
ATOM 865 N N . ALA A 1 111 ? 0.985 -5.703 6.650 1.00 89.75 111 ALA A N 1
ATOM 866 C CA . ALA A 1 111 ? 1.840 -5.784 7.829 1.00 89.75 111 ALA A CA 1
ATOM 867 C C . ALA A 1 111 ? 2.614 -4.472 8.032 1.00 89.75 111 ALA A C 1
ATOM 869 O O . ALA A 1 111 ? 2.631 -3.937 9.138 1.00 89.75 111 ALA A O 1
ATOM 870 N N . LEU A 1 112 ? 3.162 -3.893 6.956 1.00 89.50 112 LEU A N 1
ATOM 871 C CA . LEU A 1 112 ? 3.838 -2.596 7.001 1.00 89.50 112 LEU A CA 1
ATOM 872 C C . LEU A 1 112 ? 2.877 -1.457 7.362 1.00 89.50 112 LEU A C 1
ATOM 874 O O . LEU A 1 112 ? 3.228 -0.585 8.155 1.00 89.50 112 LEU A O 1
ATOM 878 N N . LEU A 1 113 ? 1.669 -1.451 6.793 1.00 88.44 113 LEU A N 1
ATOM 879 C CA . LEU A 1 113 ? 0.655 -0.437 7.079 1.00 88.44 113 LEU A CA 1
ATOM 880 C C . LEU A 1 113 ? 0.221 -0.467 8.548 1.00 88.44 113 LEU A C 1
ATOM 882 O O . LEU A 1 113 ? 0.154 0.590 9.174 1.00 88.44 113 LEU A O 1
ATOM 886 N N . LEU A 1 114 ? -0.066 -1.648 9.094 1.00 87.56 114 LEU A N 1
ATOM 887 C CA . LEU A 1 114 ? -0.468 -1.809 10.489 1.00 87.56 114 LEU A CA 1
ATOM 888 C C . LEU A 1 114 ? 0.691 -1.475 11.435 1.00 87.56 114 LEU A C 1
ATOM 890 O O . LEU A 1 114 ? 0.500 -0.683 12.356 1.00 87.56 114 LEU A O 1
ATOM 894 N N . ALA A 1 115 ? 1.897 -1.980 11.159 1.00 87.19 115 ALA A N 1
ATOM 895 C CA . ALA A 1 115 ? 3.087 -1.681 11.954 1.00 87.19 115 ALA A CA 1
ATOM 896 C C . ALA A 1 115 ? 3.406 -0.175 11.974 1.00 87.19 115 ALA A C 1
ATOM 898 O O . ALA A 1 115 ? 3.730 0.375 13.020 1.00 87.19 115 ALA A O 1
ATOM 899 N N . HIS A 1 116 ? 3.246 0.527 10.846 1.00 86.62 116 HIS A N 1
ATOM 900 C CA . HIS A 1 116 ? 3.437 1.980 10.778 1.00 86.62 116 HIS A CA 1
ATOM 901 C C . HIS A 1 116 ? 2.437 2.761 11.651 1.00 86.62 116 HIS A C 1
ATOM 903 O O . HIS A 1 116 ? 2.721 3.882 12.065 1.00 86.62 116 HIS A O 1
ATOM 909 N N . HIS A 1 117 ? 1.243 2.219 11.893 1.00 83.81 117 HIS A N 1
ATOM 910 C CA . HIS A 1 117 ? 0.195 2.886 12.670 1.00 83.81 117 HIS A CA 1
ATOM 911 C C . HIS A 1 117 ? 0.123 2.422 14.135 1.00 83.81 117 HIS A C 1
ATOM 913 O O . HIS A 1 117 ? -0.840 2.800 14.815 1.00 83.81 117 HIS A O 1
ATOM 919 N N . ASP A 1 118 ? 1.118 1.651 14.597 1.00 81.38 118 ASP A N 1
ATOM 920 C CA . ASP A 1 118 ? 1.161 0.982 15.907 1.00 81.38 118 ASP A CA 1
ATOM 921 C C . ASP A 1 118 ? -0.061 0.068 16.142 1.00 81.38 118 ASP A C 1
ATOM 923 O O . ASP A 1 118 ? -0.608 -0.011 17.241 1.00 81.38 118 ASP A O 1
ATOM 927 N N . GLU A 1 119 ? -0.529 -0.592 15.078 1.00 77.31 119 GLU A N 1
ATOM 928 C CA . GLU A 1 119 ? -1.642 -1.553 15.099 1.00 77.31 119 GLU A CA 1
ATOM 929 C C . GLU A 1 119 ? -1.152 -3.015 15.021 1.00 77.31 119 GLU A C 1
ATOM 931 O O . GLU A 1 119 ? -1.972 -3.916 14.856 1.00 77.31 119 GLU A O 1
ATOM 936 N N . LEU A 1 120 ? 0.163 -3.262 15.089 1.00 70.56 120 LEU A N 1
ATOM 937 C CA . LEU A 1 120 ? 0.777 -4.597 15.077 1.00 70.56 120 LEU A CA 1
ATOM 938 C C . LEU A 1 120 ? 1.813 -4.749 16.194 1.00 70.56 120 LEU A C 1
ATOM 940 O O . LEU A 1 120 ? 2.537 -3.759 16.444 1.00 70.56 120 LEU A O 1
#

pLDDT: mean 79.13, std 14.69, range [45.06, 93.19]

Foldseek 3Di:
DDDDDDDDDDPDDDPPPPPPPDPDDPLLVLLVVFPCSVVQLVQLVVLCVVQNFLLPLPDDLVSLLVSLVSSQVSLCVRVVDRDPVSSVVSSVVSVVCSVVVHDDGSSNSSSSSCVVVVND

Secondary structure (DSSP, 8-state):
-------------------------HHHHHHHHSTTHHHHHHHHHHHHHHH--TT-TTS-HHHHHHHHHHHHHHHHHHHS---HHHHHHHHHHHHHHHHTT----HHHHHHHHHHHTT--